Protein AF-A0A4U9I1C9-F1 (afdb_monomer)

Mean predicted aligned error: 11.43 Å

Sequence (117 aa):
MIGGYLSFASADFMTLGNIYDLINNYAMLTILACGLFIVLISGGIDISFPAMTIISQYVMVTLIQGTSGNFALAFALSGGLGLLLGLVNATLVNRLKVPSIIITISTLNIFYGCCST

Structure (mmCIF, N/CA/C/O backbone):
data_AF-A0A4U9I1C9-F1
#
_entry.id   AF-A0A4U9I1C9-F1
#
loop_
_atom_site.group_PDB
_atom_site.id
_atom_site.type_symbol
_atom_site.label_atom_id
_atom_site.label_alt_id
_atom_site.label_comp_id
_atom_site.label_asym_id
_atom_site.label_entity_id
_atom_site.label_seq_id
_atom_site.pdbx_PDB_ins_code
_atom_site.Cartn_x
_atom_site.Cartn_y
_atom_site.Cartn_z
_atom_site.occupancy
_atom_site.B_iso_or_equiv
_atom_site.auth_seq_id
_atom_site.auth_comp_id
_atom_site.auth_asym_id
_atom_site.auth_atom_id
_atom_site.pdbx_PDB_model_num
ATOM 1 N N . MET A 1 1 ? -1.756 19.819 -21.892 1.00 58.06 1 MET 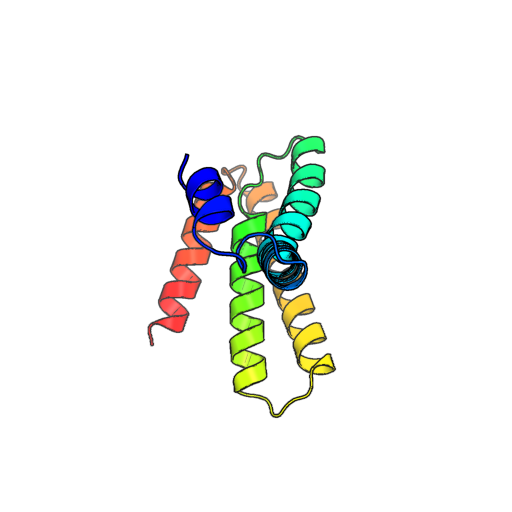A N 1
ATOM 2 C CA . MET A 1 1 ? -1.017 20.765 -22.763 1.00 58.06 1 MET A CA 1
ATOM 3 C C . MET A 1 1 ? 0.471 20.437 -22.868 1.00 58.06 1 MET A C 1
ATOM 5 O O . MET A 1 1 ? 0.974 20.410 -23.978 1.00 58.06 1 MET A O 1
ATOM 9 N N . ILE A 1 2 ? 1.155 20.099 -21.769 1.00 69.81 2 ILE A N 1
ATOM 10 C CA . ILE A 1 2 ? 2.602 19.802 -21.768 1.00 69.81 2 ILE A CA 1
ATOM 11 C C . ILE A 1 2 ? 2.960 18.526 -22.565 1.00 69.81 2 ILE A C 1
ATOM 13 O O . ILE A 1 2 ? 3.832 18.577 -23.422 1.00 69.81 2 ILE A O 1
ATOM 17 N N . GLY A 1 3 ? 2.233 17.414 -22.390 1.00 66.06 3 GLY A N 1
ATOM 18 C CA . GLY A 1 3 ? 2.529 16.158 -23.109 1.00 66.06 3 GLY A CA 1
ATOM 19 C C . GLY A 1 3 ? 2.388 16.232 -24.638 1.00 66.06 3 GLY A C 1
ATOM 20 O O . GLY A 1 3 ? 3.146 15.593 -25.357 1.00 66.06 3 GLY A O 1
ATOM 21 N N . GLY A 1 4 ? 1.472 17.066 -25.146 1.00 71.06 4 GLY A N 1
ATOM 22 C CA . GLY A 1 4 ? 1.330 17.293 -26.589 1.00 71.06 4 GLY A CA 1
ATOM 23 C C . GLY A 1 4 ? 2.536 18.024 -27.181 1.00 71.06 4 GLY A C 1
ATOM 24 O O . GLY A 1 4 ? 3.001 17.658 -28.251 1.00 71.06 4 GLY A O 1
ATOM 25 N N . TYR A 1 5 ? 3.093 18.999 -26.456 1.00 72.94 5 TYR A N 1
ATOM 26 C CA . TYR A 1 5 ? 4.307 19.707 -26.863 1.00 72.94 5 TYR A CA 1
ATOM 27 C C . TYR A 1 5 ? 5.544 18.794 -26.834 1.00 72.94 5 TYR A C 1
ATOM 29 O O . TYR A 1 5 ? 6.311 18.782 -27.794 1.00 72.94 5 TYR A O 1
ATOM 37 N N . LEU A 1 6 ? 5.708 17.965 -25.791 1.00 66.62 6 LEU A N 1
ATOM 38 C CA . LEU A 1 6 ? 6.820 17.006 -25.723 1.00 66.62 6 LEU A CA 1
ATOM 39 C C . LEU A 1 6 ? 6.756 15.926 -26.812 1.00 66.62 6 LEU A C 1
ATOM 41 O O . LEU A 1 6 ? 7.806 15.493 -27.271 1.00 66.62 6 LEU A O 1
ATOM 45 N N . SER A 1 7 ? 5.564 15.538 -27.277 1.00 66.19 7 SER A N 1
ATOM 46 C CA . SER A 1 7 ? 5.422 14.579 -28.382 1.00 66.19 7 SER A CA 1
ATOM 47 C C . SER A 1 7 ? 5.964 15.098 -29.718 1.00 66.19 7 SER A C 1
ATOM 49 O O . SER A 1 7 ? 6.347 14.290 -30.560 1.00 66.19 7 SER A O 1
ATOM 51 N N . PHE A 1 8 ? 5.981 16.419 -29.927 1.00 64.50 8 PHE A N 1
ATOM 52 C CA . PHE A 1 8 ? 6.570 17.046 -31.117 1.00 64.50 8 PHE A CA 1
ATOM 53 C C . PHE A 1 8 ? 8.022 17.497 -30.889 1.00 64.50 8 PHE A C 1
ATOM 55 O O . PHE A 1 8 ? 8.791 17.550 -31.843 1.00 64.50 8 PHE A O 1
ATOM 62 N N . ALA A 1 9 ? 8.401 17.821 -29.647 1.00 68.50 9 ALA A N 1
ATOM 63 C CA . ALA A 1 9 ? 9.736 18.317 -29.300 1.00 68.50 9 ALA A CA 1
ATOM 64 C C . ALA A 1 9 ? 10.764 17.206 -29.001 1.00 68.50 9 ALA A C 1
ATOM 66 O O . ALA A 1 9 ? 11.957 17.422 -29.203 1.00 68.50 9 ALA A O 1
ATOM 67 N N . SER A 1 10 ? 10.325 16.025 -28.550 1.00 63.09 10 SER A N 1
ATOM 68 C CA . SER A 1 10 ? 11.186 14.876 -28.242 1.00 63.09 10 SER A CA 1
ATOM 69 C C . SER A 1 10 ? 10.716 13.633 -28.995 1.00 63.09 10 SER A C 1
ATOM 71 O O . SER A 1 10 ? 9.658 13.082 -28.693 1.00 63.09 10 SER A O 1
ATOM 73 N N . ALA A 1 11 ? 11.550 13.137 -29.916 1.00 63.56 11 ALA A N 1
ATOM 74 C CA . ALA A 1 11 ? 11.321 11.871 -30.622 1.00 63.56 11 ALA A CA 1
ATOM 75 C C . ALA A 1 11 ? 11.203 10.667 -29.665 1.00 63.56 11 ALA A C 1
ATOM 77 O O . ALA A 1 11 ? 10.530 9.692 -29.987 1.00 63.56 11 ALA A O 1
ATOM 78 N N . ASP A 1 12 ? 11.785 10.772 -28.465 1.00 65.69 12 ASP A N 1
ATOM 79 C CA . ASP A 1 12 ? 11.737 9.737 -27.430 1.00 65.69 12 ASP A CA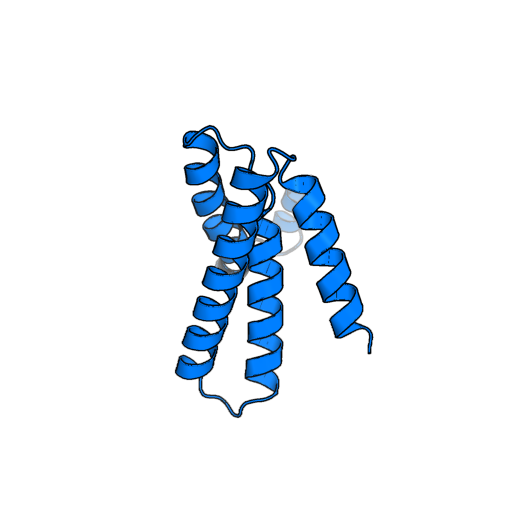 1
ATOM 80 C C . ASP A 1 12 ? 10.422 9.704 -26.637 1.00 65.69 12 ASP A C 1
ATOM 82 O O . ASP A 1 12 ? 10.098 8.680 -26.038 1.00 65.69 12 ASP A O 1
ATOM 86 N N . PHE A 1 13 ? 9.620 10.777 -26.642 1.00 67.25 13 PHE A N 1
ATOM 87 C CA . PHE A 1 13 ? 8.430 10.868 -25.785 1.00 67.25 13 PHE A CA 1
ATOM 88 C C . PHE A 1 13 ? 7.357 9.835 -26.159 1.00 67.25 13 PHE A C 1
ATOM 90 O O . PHE A 1 13 ? 6.709 9.265 -25.281 1.00 67.25 13 PHE A O 1
ATOM 97 N N . MET A 1 14 ? 7.206 9.561 -27.457 1.00 67.44 14 MET A N 1
ATOM 98 C CA . MET A 1 14 ? 6.246 8.594 -28.002 1.00 67.44 14 MET A CA 1
ATOM 99 C C . MET A 1 14 ? 6.921 7.281 -28.442 1.00 67.44 14 MET A C 1
ATOM 101 O O . MET A 1 14 ? 6.399 6.552 -29.283 1.00 67.44 14 MET A O 1
ATOM 105 N N . THR A 1 15 ? 8.094 6.958 -27.893 1.00 78.25 15 THR A N 1
ATOM 106 C CA . THR A 1 15 ? 8.712 5.646 -28.123 1.00 78.25 15 THR A CA 1
ATOM 107 C C . THR A 1 15 ? 8.005 4.555 -27.322 1.00 78.25 15 THR A C 1
ATOM 109 O O . THR A 1 15 ? 7.483 4.794 -26.230 1.00 78.25 15 THR A O 1
ATOM 112 N N . LEU A 1 16 ? 8.029 3.321 -27.846 1.00 73.00 16 LEU A N 1
ATOM 113 C CA . LEU A 1 16 ? 7.525 2.152 -27.116 1.00 73.00 16 LEU A CA 1
ATOM 114 C C . LEU A 1 16 ? 8.214 1.986 -25.751 1.00 73.00 16 LEU A C 1
ATOM 116 O O . LEU A 1 16 ? 7.557 1.559 -24.808 1.00 73.00 16 LEU A O 1
ATOM 120 N N . GLY A 1 17 ? 9.498 2.347 -25.641 1.00 78.69 17 GLY A N 1
ATOM 121 C CA . GLY A 1 17 ? 10.249 2.298 -24.383 1.00 78.69 17 GLY A CA 1
ATOM 122 C C . GLY A 1 17 ? 9.663 3.229 -23.323 1.00 78.69 17 GLY A C 1
ATOM 123 O O . GLY A 1 17 ? 9.312 2.775 -22.240 1.00 78.69 17 GLY A O 1
ATOM 124 N N . ASN A 1 18 ? 9.432 4.499 -23.664 1.00 80.31 18 ASN A N 1
ATOM 125 C CA . ASN A 1 18 ? 8.885 5.469 -22.715 1.00 80.31 18 ASN A CA 1
ATOM 126 C C . ASN A 1 18 ? 7.444 5.128 -22.282 1.00 80.31 18 ASN A C 1
ATOM 128 O O . ASN A 1 18 ? 7.086 5.286 -21.117 1.00 80.31 18 ASN A O 1
ATOM 132 N N . ILE A 1 19 ? 6.613 4.610 -23.197 1.00 80.75 19 ILE A N 1
ATOM 133 C CA . ILE A 1 19 ? 5.259 4.128 -22.866 1.00 80.75 19 ILE A CA 1
ATOM 134 C C . ILE A 1 19 ? 5.325 2.904 -21.942 1.00 80.75 19 ILE A C 1
ATOM 136 O O . ILE A 1 19 ? 4.552 2.811 -20.990 1.00 80.75 19 ILE A O 1
ATOM 140 N N . TYR A 1 20 ? 6.244 1.973 -22.203 1.00 84.88 20 TYR A N 1
ATOM 141 C CA . TYR A 1 20 ? 6.445 0.794 -21.366 1.00 84.88 20 TYR A CA 1
ATOM 142 C C . TYR A 1 20 ? 6.915 1.166 -19.955 1.00 84.88 20 TYR A C 1
ATOM 144 O O . TYR A 1 20 ? 6.386 0.638 -18.974 1.00 84.88 20 TYR A O 1
ATOM 152 N N . ASP A 1 21 ? 7.844 2.113 -19.837 1.00 84.62 21 ASP A N 1
ATOM 153 C CA . ASP A 1 21 ? 8.325 2.614 -18.548 1.00 84.62 21 ASP A CA 1
ATOM 154 C C . ASP A 1 21 ? 7.217 3.343 -17.782 1.00 84.62 21 ASP A C 1
ATOM 156 O O . ASP A 1 21 ? 7.030 3.101 -16.589 1.00 84.62 21 ASP A O 1
ATOM 160 N N . LEU A 1 22 ? 6.413 4.162 -18.473 1.00 86.19 22 LEU A N 1
ATOM 161 C CA . LEU A 1 22 ? 5.218 4.795 -17.909 1.00 86.19 22 LEU A CA 1
ATOM 162 C C . LEU A 1 22 ? 4.243 3.754 -17.351 1.00 86.19 22 LEU A C 1
ATOM 164 O O . LEU A 1 22 ? 3.833 3.853 -16.195 1.00 86.19 22 LEU A O 1
ATOM 168 N N . ILE A 1 23 ? 3.888 2.739 -18.144 1.00 85.56 23 ILE A N 1
ATOM 169 C CA . ILE A 1 23 ? 2.965 1.683 -17.712 1.00 85.56 23 ILE A CA 1
ATOM 170 C C . ILE A 1 23 ? 3.533 0.924 -16.509 1.00 85.56 23 ILE A C 1
ATOM 172 O O . ILE A 1 23 ? 2.794 0.691 -15.556 1.00 85.56 23 ILE A O 1
ATOM 176 N N . ASN A 1 24 ? 4.826 0.585 -16.496 1.00 86.81 24 ASN A N 1
ATOM 177 C CA . ASN A 1 24 ? 5.453 -0.077 -15.346 1.00 86.81 24 ASN A CA 1
ATOM 178 C C . ASN A 1 24 ? 5.433 0.795 -14.086 1.00 86.81 24 ASN A C 1
ATOM 180 O O . ASN A 1 24 ? 5.159 0.289 -12.999 1.00 86.81 24 ASN A O 1
ATOM 184 N N . ASN A 1 25 ? 5.665 2.102 -14.220 1.00 85.56 25 ASN A N 1
ATOM 185 C CA . ASN A 1 25 ? 5.626 3.027 -13.089 1.00 85.56 25 ASN A CA 1
ATOM 186 C C . ASN A 1 25 ? 4.212 3.128 -12.488 1.00 85.56 25 ASN A C 1
ATOM 188 O O . ASN A 1 25 ? 4.041 3.129 -11.269 1.00 85.56 25 ASN A O 1
ATOM 192 N N . TYR A 1 26 ? 3.182 3.138 -13.341 1.00 86.62 26 TYR A N 1
ATOM 193 C CA . TYR A 1 26 ? 1.783 3.185 -12.910 1.00 86.62 26 TYR A CA 1
ATOM 194 C C . TYR A 1 26 ? 1.186 1.823 -12.537 1.00 86.62 26 TYR A C 1
ATOM 196 O O . TYR A 1 26 ? 0.167 1.792 -11.847 1.00 86.62 26 TYR A O 1
ATOM 204 N N . ALA A 1 27 ? 1.809 0.704 -12.920 1.00 87.06 27 ALA A N 1
ATOM 205 C CA . ALA A 1 27 ? 1.285 -0.641 -12.681 1.00 87.06 27 ALA A CA 1
ATOM 206 C C . ALA A 1 27 ? 0.972 -0.892 -11.199 1.00 87.06 27 ALA A C 1
ATOM 208 O O . ALA A 1 27 ? -0.089 -1.423 -10.869 1.00 87.06 27 ALA A O 1
ATOM 209 N N . MET A 1 28 ? 1.851 -0.441 -10.298 1.00 83.00 28 MET A N 1
ATOM 210 C CA . MET A 1 28 ? 1.631 -0.549 -8.854 1.00 83.00 28 MET A CA 1
ATOM 211 C C . MET A 1 28 ? 0.354 0.185 -8.414 1.00 83.00 28 MET A C 1
ATOM 213 O O . MET A 1 28 ? -0.459 -0.369 -7.672 1.00 83.00 28 MET A O 1
ATOM 217 N N . LEU A 1 29 ? 0.155 1.417 -8.891 1.00 85.75 29 LEU A N 1
ATOM 218 C CA . LEU A 1 29 ? -1.021 2.222 -8.566 1.00 85.75 29 LEU A CA 1
ATOM 219 C C . LEU A 1 29 ? -2.301 1.586 -9.122 1.00 85.75 29 LEU A C 1
ATOM 221 O O . LEU A 1 29 ? -3.324 1.575 -8.442 1.00 85.75 29 LEU A O 1
ATOM 225 N N . THR A 1 30 ? -2.247 1.019 -10.330 1.00 85.94 30 THR A N 1
ATOM 226 C CA . THR A 1 30 ? -3.385 0.331 -10.950 1.00 85.94 30 THR A CA 1
ATOM 227 C C . THR A 1 30 ? -3.795 -0.912 -10.161 1.00 85.94 30 THR A C 1
ATOM 229 O O . THR A 1 30 ? -4.980 -1.080 -9.882 1.00 85.94 30 THR A O 1
ATOM 232 N N . ILE A 1 31 ? -2.839 -1.745 -9.733 1.00 87.50 31 ILE A N 1
ATOM 23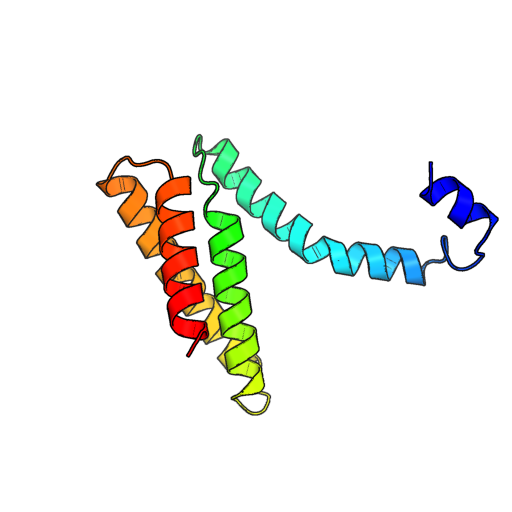3 C CA . ILE A 1 31 ? -3.115 -2.926 -8.895 1.00 87.50 31 ILE A CA 1
ATOM 234 C C . ILE A 1 31 ? -3.794 -2.506 -7.586 1.00 87.50 31 ILE A C 1
ATOM 236 O O . ILE A 1 31 ? -4.798 -3.095 -7.180 1.00 87.50 31 ILE A O 1
ATOM 240 N N . LEU A 1 32 ? -3.284 -1.449 -6.950 1.00 83.00 32 LEU A N 1
ATOM 241 C CA . LEU A 1 32 ? -3.852 -0.919 -5.714 1.00 83.00 32 LEU A CA 1
ATOM 242 C C . LEU A 1 32 ? -5.273 -0.374 -5.916 1.00 83.00 32 LEU A C 1
ATOM 244 O O . LEU A 1 32 ? -6.157 -0.633 -5.099 1.00 83.00 32 LEU A O 1
ATOM 248 N N . ALA A 1 33 ? -5.507 0.340 -7.019 1.00 84.56 33 ALA A N 1
ATOM 249 C CA . ALA A 1 33 ? -6.816 0.873 -7.375 1.00 84.56 33 ALA A CA 1
ATOM 250 C C . ALA A 1 33 ? -7.846 -0.244 -7.612 1.00 84.56 33 ALA A C 1
ATOM 252 O O . ALA A 1 33 ? -8.983 -0.129 -7.157 1.00 84.56 33 ALA A O 1
ATOM 253 N N . CYS A 1 34 ? -7.449 -1.350 -8.252 1.00 87.12 34 CYS A N 1
ATOM 254 C CA . CYS A 1 34 ? -8.303 -2.528 -8.414 1.00 87.12 34 CYS A CA 1
ATOM 255 C C . CYS A 1 34 ? -8.691 -3.153 -7.063 1.00 87.12 34 CYS A C 1
ATOM 257 O O . CYS A 1 34 ? -9.848 -3.526 -6.875 1.00 87.12 34 CYS A O 1
ATOM 259 N N . GLY A 1 35 ? -7.758 -3.228 -6.108 1.00 81.00 35 GLY A N 1
ATOM 260 C CA . GLY A 1 35 ? -8.047 -3.699 -4.748 1.00 81.00 35 GLY A CA 1
ATOM 261 C C . GLY A 1 35 ? -9.021 -2.782 -4.002 1.00 81.00 35 GLY A C 1
ATOM 262 O O . GLY A 1 35 ? -10.018 -3.247 -3.450 1.00 81.00 35 GLY A O 1
ATOM 263 N N . LEU A 1 36 ? -8.788 -1.466 -4.059 1.00 79.00 36 LEU A N 1
ATOM 264 C CA . LEU A 1 36 ? -9.675 -0.467 -3.457 1.00 79.00 36 LEU A CA 1
ATOM 265 C C . LEU A 1 36 ? -11.084 -0.499 -4.073 1.00 79.00 36 LEU A C 1
ATOM 267 O O . LEU A 1 36 ? -12.071 -0.310 -3.367 1.00 79.00 36 LEU A O 1
ATOM 271 N N . PHE A 1 37 ? -11.204 -0.777 -5.371 1.00 84.31 37 PHE A N 1
ATOM 272 C CA . PHE A 1 37 ? -12.494 -0.852 -6.056 1.00 84.31 37 PHE A CA 1
ATOM 273 C C . PHE A 1 37 ? -13.423 -1.925 -5.464 1.00 84.31 37 PHE A C 1
ATOM 275 O O . PHE A 1 37 ? -14.606 -1.664 -5.252 1.00 84.31 37 PHE A O 1
ATOM 282 N N . ILE A 1 38 ? -12.888 -3.101 -5.116 1.00 80.69 38 ILE A N 1
ATOM 283 C CA . ILE A 1 38 ? -13.653 -4.187 -4.475 1.00 80.69 38 ILE A CA 1
ATOM 284 C C . ILE A 1 38 ? -14.180 -3.744 -3.101 1.00 80.69 38 ILE A C 1
ATOM 286 O O . ILE A 1 38 ? -15.326 -4.017 -2.743 1.00 80.69 38 ILE A O 1
ATOM 290 N N . VAL A 1 39 ? -13.358 -3.013 -2.348 1.00 76.62 39 VAL A N 1
ATOM 291 C CA . VAL A 1 39 ? -13.699 -2.483 -1.021 1.00 76.62 39 VAL A CA 1
ATOM 292 C C . VAL A 1 39 ? -14.799 -1.419 -1.105 1.00 76.62 39 VAL A C 1
ATOM 294 O O . VAL A 1 39 ? -15.742 -1.442 -0.311 1.00 76.62 39 VAL A O 1
ATOM 297 N N . LEU A 1 40 ? -14.726 -0.538 -2.109 1.00 79.44 40 LEU A N 1
ATOM 298 C CA . LEU A 1 40 ? -15.749 0.477 -2.368 1.00 79.44 40 LEU A CA 1
ATOM 299 C C . LEU A 1 40 ? -17.098 -0.151 -2.747 1.00 79.44 40 LEU A C 1
ATOM 301 O O . LEU A 1 40 ? -18.132 0.283 -2.240 1.00 79.44 40 LEU A O 1
ATOM 305 N N . ILE A 1 41 ? -17.102 -1.199 -3.582 1.00 81.56 41 ILE A N 1
ATOM 306 C CA . ILE A 1 41 ? -18.328 -1.938 -3.942 1.00 81.56 41 ILE A CA 1
ATOM 307 C C . ILE A 1 41 ? -18.968 -2.586 -2.710 1.00 81.56 41 ILE A C 1
ATOM 309 O O . ILE A 1 41 ? -20.191 -2.615 -2.596 1.00 81.56 41 ILE A O 1
ATOM 313 N N . SER A 1 42 ? -18.159 -3.056 -1.758 1.00 76.00 42 SER A N 1
ATOM 314 C CA . SER A 1 42 ? -18.646 -3.619 -0.494 1.00 76.00 42 SER A CA 1
ATOM 315 C C . SER A 1 42 ? -19.313 -2.581 0.432 1.00 76.00 42 SER A C 1
ATOM 317 O O . SER A 1 42 ? -19.736 -2.941 1.532 1.00 76.00 42 SER A O 1
ATOM 319 N N . GLY A 1 43 ? -19.411 -1.307 0.029 1.00 68.19 43 GLY A N 1
ATOM 320 C CA . GLY A 1 43 ? -20.009 -0.224 0.817 1.00 68.19 43 GLY A CA 1
ATOM 321 C C . GLY A 1 43 ? -19.078 0.354 1.886 1.00 68.19 43 GLY A C 1
ATOM 322 O O . GLY A 1 43 ? -19.520 1.130 2.734 1.00 68.19 43 GLY A O 1
ATOM 323 N N . GLY A 1 44 ? -17.794 -0.017 1.867 1.00 64.75 44 GLY A N 1
ATOM 324 C CA . GLY A 1 44 ? -16.785 0.484 2.793 1.00 64.75 44 GLY A CA 1
ATOM 325 C C . GLY A 1 44 ? -16.058 1.708 2.239 1.00 64.75 44 GLY A C 1
ATOM 326 O O . GLY A 1 44 ? -15.488 1.658 1.154 1.00 64.75 44 GLY A O 1
ATOM 327 N N . ILE A 1 45 ? -15.994 2.799 3.010 1.00 62.31 45 ILE A N 1
ATOM 328 C CA . ILE A 1 45 ? -15.102 3.945 2.737 1.00 62.31 45 ILE A CA 1
ATOM 329 C C . ILE A 1 45 ? -13.743 3.678 3.410 1.00 62.31 45 ILE A C 1
ATOM 331 O O . ILE A 1 45 ? -13.256 4.460 4.230 1.00 62.31 45 ILE A O 1
ATOM 335 N N . ASP A 1 46 ? -13.151 2.510 3.142 1.00 68.56 46 ASP A N 1
ATOM 336 C CA . ASP A 1 46 ? -11.868 2.141 3.741 1.00 68.56 46 ASP A CA 1
ATOM 337 C C . ASP A 1 46 ? -10.701 2.712 2.925 1.00 68.56 46 ASP A C 1
ATOM 339 O O . ASP A 1 46 ? -10.077 2.061 2.090 1.00 68.56 46 ASP A O 1
ATOM 343 N N . ILE A 1 47 ? -10.417 3.984 3.198 1.00 66.12 47 ILE A N 1
ATOM 344 C CA . ILE A 1 47 ? -9.302 4.741 2.617 1.00 66.12 47 ILE A CA 1
ATOM 345 C C . ILE A 1 47 ? -7.950 4.314 3.240 1.00 66.12 47 ILE A C 1
ATOM 347 O O . ILE A 1 47 ? -6.900 4.763 2.786 1.00 66.12 47 ILE A O 1
ATOM 351 N N . SER A 1 48 ? -7.928 3.425 4.247 1.00 69.19 48 SER A N 1
ATOM 352 C CA . SER A 1 48 ? -6.673 2.983 4.883 1.00 69.19 48 SER A CA 1
ATOM 353 C C . SER A 1 48 ? -5.874 1.991 4.043 1.00 69.19 4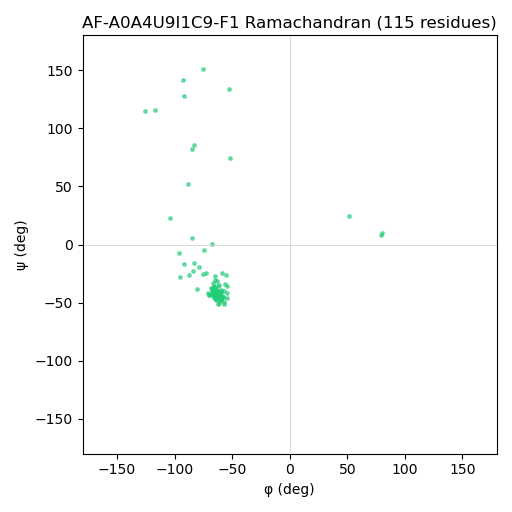8 SER A C 1
ATOM 355 O O . SER A 1 48 ? -4.651 1.922 4.168 1.00 69.19 48 SER A O 1
ATOM 357 N N . PHE A 1 49 ? -6.535 1.250 3.151 1.00 71.25 49 PHE A N 1
ATOM 358 C CA . PHE A 1 49 ? -5.928 0.169 2.372 1.00 71.25 49 PHE A CA 1
ATOM 359 C C . PHE A 1 49 ? -4.668 0.590 1.572 1.00 71.25 49 PHE A C 1
ATOM 361 O O . PHE A 1 49 ? -3.636 -0.086 1.681 1.00 71.25 49 PHE A O 1
ATOM 368 N N . PRO A 1 50 ? -4.666 1.729 0.843 1.00 71.75 50 PRO A N 1
ATOM 369 C CA . PRO A 1 50 ? -3.467 2.260 0.194 1.00 71.75 50 PRO A CA 1
ATOM 370 C C . PRO A 1 50 ? -2.306 2.538 1.149 1.00 71.75 50 PRO A C 1
ATOM 372 O O . PRO A 1 50 ? -1.169 2.158 0.874 1.00 71.75 50 PRO A O 1
ATOM 375 N N . ALA A 1 51 ? -2.584 3.167 2.291 1.00 70.62 51 ALA A N 1
ATOM 376 C CA . ALA A 1 51 ? -1.557 3.540 3.257 1.00 70.62 51 ALA A CA 1
ATOM 377 C C . ALA A 1 51 ? -0.903 2.309 3.901 1.00 70.62 51 ALA A C 1
ATOM 379 O O . ALA A 1 51 ? 0.315 2.267 4.059 1.00 70.62 51 ALA A O 1
ATOM 380 N N . MET A 1 52 ? -1.689 1.272 4.196 1.00 71.31 52 MET A N 1
ATOM 381 C CA . MET A 1 52 ? -1.169 0.010 4.734 1.00 71.31 52 MET A CA 1
ATOM 382 C C . MET A 1 52 ? -0.279 -0.728 3.738 1.00 71.31 52 MET A C 1
ATOM 384 O O . MET A 1 52 ? 0.732 -1.315 4.125 1.00 71.31 52 MET A O 1
ATOM 388 N N . THR A 1 53 ? -0.618 -0.647 2.452 1.00 73.00 53 THR A N 1
ATOM 389 C CA . THR A 1 53 ? 0.198 -1.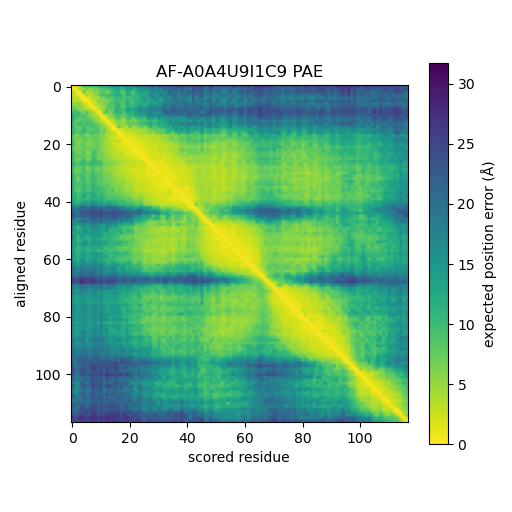229 1.384 1.00 73.00 53 THR A CA 1
ATOM 390 C C . THR A 1 53 ? 1.555 -0.532 1.280 1.00 73.00 53 THR A C 1
ATOM 392 O O . THR A 1 53 ? 2.577 -1.207 1.186 1.00 73.00 53 THR A O 1
ATOM 395 N N . ILE A 1 54 ? 1.591 0.803 1.379 1.00 74.88 54 ILE A N 1
ATOM 396 C CA . ILE A 1 54 ? 2.840 1.585 1.365 1.00 74.88 54 ILE A CA 1
ATOM 397 C C . ILE A 1 54 ? 3.724 1.229 2.568 1.00 74.88 54 ILE A C 1
ATOM 399 O O . ILE A 1 54 ? 4.928 1.037 2.415 1.00 74.88 54 ILE A O 1
ATOM 403 N N . ILE A 1 55 ? 3.137 1.081 3.759 1.00 70.50 55 ILE A N 1
ATOM 404 C CA . ILE A 1 55 ? 3.879 0.688 4.966 1.00 70.50 55 ILE A CA 1
ATOM 405 C C . ILE A 1 55 ? 4.468 -0.723 4.814 1.00 70.50 55 ILE A C 1
ATOM 407 O O . ILE A 1 55 ? 5.653 -0.930 5.072 1.00 70.50 55 ILE A O 1
ATOM 411 N N . SER A 1 56 ? 3.670 -1.695 4.363 1.00 73.50 56 SER A N 1
ATOM 412 C CA . SER A 1 56 ? 4.136 -3.069 4.122 1.00 73.50 56 SER A CA 1
ATOM 413 C C . SER A 1 56 ? 5.258 -3.115 3.075 1.00 73.50 56 SER A C 1
ATOM 415 O O . SER A 1 56 ? 6.268 -3.794 3.279 1.00 73.50 56 SER A O 1
ATOM 417 N N . GLN A 1 57 ? 5.131 -2.332 1.999 1.00 75.12 57 GLN A N 1
ATOM 418 C CA . GLN A 1 57 ? 6.168 -2.185 0.981 1.00 75.12 57 GLN A CA 1
ATOM 419 C C . GLN A 1 57 ? 7.454 -1.583 1.559 1.00 75.12 57 GLN A C 1
ATOM 421 O O . GLN A 1 57 ? 8.542 -2.069 1.262 1.00 75.12 57 GLN A O 1
ATOM 426 N N . TYR A 1 58 ? 7.353 -0.552 2.396 1.00 75.50 58 TYR A N 1
ATOM 427 C CA . TYR A 1 58 ? 8.522 0.061 3.020 1.00 75.50 58 TYR A CA 1
ATOM 428 C C . TYR A 1 58 ? 9.272 -0.940 3.908 1.00 75.50 58 TYR A C 1
ATOM 430 O O . TYR A 1 58 ? 10.486 -1.094 3.785 1.00 75.50 58 TYR A O 1
ATOM 438 N N . VAL A 1 59 ? 8.548 -1.704 4.733 1.00 72.12 59 VAL A N 1
ATOM 439 C CA . VAL A 1 59 ? 9.147 -2.759 5.565 1.00 72.12 59 VAL A CA 1
ATOM 440 C C . VAL A 1 59 ? 9.798 -3.848 4.707 1.00 72.12 59 VAL A C 1
ATOM 442 O O . VAL A 1 59 ? 10.904 -4.286 5.016 1.00 72.12 59 VAL A O 1
ATOM 445 N N . MET A 1 60 ? 9.167 -4.248 3.599 1.00 73.06 60 MET A N 1
ATOM 446 C CA . MET A 1 60 ? 9.755 -5.184 2.634 1.00 73.06 60 MET A CA 1
ATOM 447 C C . MET A 1 60 ? 11.093 -4.676 2.090 1.00 73.06 60 MET A C 1
ATOM 449 O O . MET A 1 60 ? 12.071 -5.420 2.080 1.00 73.06 60 MET A O 1
ATOM 453 N N . VAL A 1 61 ? 11.142 -3.421 1.636 1.00 73.94 61 VAL A N 1
ATOM 454 C CA . VAL A 1 61 ? 12.350 -2.815 1.061 1.00 73.94 61 VAL A CA 1
ATOM 455 C C . VAL A 1 61 ? 13.474 -2.770 2.095 1.00 73.94 61 VAL A C 1
ATOM 457 O O . VAL A 1 61 ? 14.596 -3.167 1.783 1.00 73.94 61 VAL A O 1
ATOM 460 N N . THR A 1 62 ? 13.176 -2.382 3.335 1.00 72.19 62 THR A N 1
ATOM 461 C CA . THR A 1 62 ? 14.155 -2.369 4.431 1.00 72.19 62 THR A CA 1
ATOM 462 C C . THR A 1 62 ? 14.664 -3.777 4.767 1.00 72.19 62 THR A C 1
ATOM 464 O O . THR A 1 62 ? 15.863 -3.973 4.959 1.00 72.19 62 THR A O 1
ATOM 467 N N . LEU A 1 63 ? 13.788 -4.789 4.772 1.00 68.81 63 LEU A N 1
ATOM 468 C CA . LEU A 1 63 ? 14.172 -6.183 5.035 1.00 68.81 63 LEU A CA 1
ATOM 469 C C . LEU A 1 63 ? 15.024 -6.793 3.913 1.00 68.81 63 LEU A C 1
ATOM 471 O O . LEU A 1 63 ? 15.957 -7.542 4.205 1.00 68.81 63 LEU A O 1
ATOM 475 N N . ILE A 1 64 ? 14.733 -6.470 2.649 1.00 69.94 64 ILE A N 1
ATOM 476 C CA . ILE A 1 64 ? 15.530 -6.908 1.489 1.00 69.94 64 ILE A CA 1
ATOM 477 C C . ILE A 1 64 ? 16.909 -6.251 1.495 1.00 69.94 64 ILE A C 1
ATOM 479 O O . ILE A 1 64 ? 17.892 -6.909 1.174 1.00 69.94 64 ILE A O 1
ATOM 483 N N . GLN A 1 65 ? 17.002 -4.976 1.878 1.00 70.00 65 GLN A N 1
ATOM 484 C CA . GLN A 1 65 ? 18.297 -4.305 2.003 1.00 70.00 65 GLN A CA 1
ATOM 485 C C . GLN A 1 65 ? 19.147 -4.898 3.138 1.00 70.00 65 GLN A C 1
ATOM 487 O O . GLN A 1 65 ? 20.366 -4.968 3.007 1.00 70.00 65 GLN A O 1
ATOM 492 N N . GLY A 1 66 ? 18.518 -5.363 4.225 1.00 66.25 66 GLY A N 1
ATOM 493 C CA . GLY A 1 66 ? 19.207 -6.002 5.352 1.00 66.25 66 GLY A CA 1
ATOM 494 C C . GLY A 1 66 ? 19.505 -7.499 5.180 1.00 66.25 66 GLY A C 1
ATOM 495 O O . GLY A 1 66 ? 20.409 -8.016 5.831 1.00 66.25 66 GLY A O 1
ATOM 496 N N . THR A 1 67 ? 18.774 -8.208 4.314 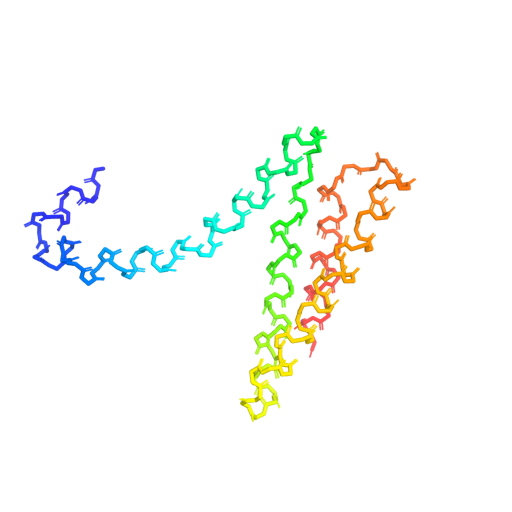1.00 59.69 67 THR A N 1
ATOM 497 C CA . THR A 1 67 ? 18.899 -9.663 4.131 1.00 59.69 67 THR A CA 1
ATOM 498 C C . THR A 1 67 ? 19.362 -9.969 2.715 1.00 59.69 67 THR A C 1
ATOM 500 O O . THR A 1 67 ? 18.628 -9.727 1.765 1.00 59.69 67 THR A O 1
ATOM 503 N N . SER A 1 68 ? 20.553 -10.550 2.579 1.00 57.16 68 SER A N 1
ATOM 504 C CA . SER A 1 68 ? 21.257 -10.884 1.331 1.00 57.16 68 SER A CA 1
ATOM 505 C C . SER A 1 68 ? 20.448 -11.702 0.300 1.00 57.16 68 SER A C 1
ATOM 507 O O . SER A 1 68 ? 20.698 -12.886 0.089 1.00 57.16 68 SER A O 1
ATOM 509 N N . GLY A 1 69 ? 19.491 -11.072 -0.385 1.00 61.88 69 GLY A N 1
ATOM 510 C CA . GLY A 1 69 ? 18.945 -11.517 -1.670 1.00 61.88 69 GLY A CA 1
ATOM 511 C C . GLY A 1 69 ? 17.904 -12.643 -1.663 1.00 61.88 69 GLY A C 1
ATOM 512 O O . GLY A 1 69 ? 17.537 -13.105 -2.744 1.00 61.88 69 GLY A O 1
ATOM 513 N N . ASN A 1 70 ? 17.382 -13.097 -0.515 1.00 74.31 70 ASN A N 1
ATOM 514 C CA . ASN A 1 70 ? 16.326 -14.121 -0.520 1.00 74.31 70 ASN A CA 1
ATOM 515 C C . ASN A 1 70 ? 14.929 -13.506 -0.742 1.00 74.31 70 ASN A C 1
ATOM 517 O O . ASN A 1 70 ? 14.182 -13.236 0.202 1.00 74.31 70 ASN A O 1
ATOM 521 N N . PHE A 1 71 ? 14.572 -13.318 -2.017 1.00 72.50 71 PHE A N 1
ATOM 522 C CA . PHE A 1 71 ? 13.274 -12.788 -2.454 1.00 72.50 71 PHE A CA 1
ATOM 523 C C . PHE A 1 71 ? 12.069 -13.560 -1.899 1.00 72.50 71 PHE A C 1
ATOM 525 O O . PHE A 1 71 ? 11.052 -12.948 -1.576 1.00 72.50 71 PHE A O 1
ATOM 532 N N . ALA A 1 72 ? 12.175 -14.885 -1.753 1.00 77.25 72 ALA A N 1
ATOM 533 C CA . ALA A 1 72 ? 11.077 -15.708 -1.252 1.00 77.25 72 ALA A CA 1
ATOM 534 C C . ALA A 1 72 ? 10.781 -15.418 0.227 1.00 77.25 72 ALA A C 1
ATOM 536 O O . ALA A 1 72 ? 9.621 -15.289 0.619 1.00 77.25 72 ALA A O 1
ATOM 537 N N . LEU A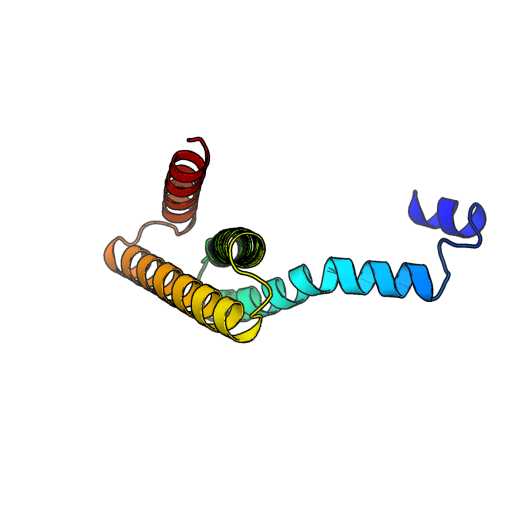 1 73 ? 11.831 -15.251 1.037 1.00 75.62 73 LEU A N 1
ATOM 538 C CA . LEU A 1 73 ? 11.699 -14.885 2.446 1.00 75.62 73 LEU A CA 1
ATOM 539 C C . LEU A 1 73 ? 11.104 -13.478 2.598 1.00 75.62 73 LEU A C 1
ATOM 541 O O . LEU A 1 73 ? 10.206 -13.265 3.411 1.00 75.62 73 LEU A O 1
ATOM 545 N N . ALA A 1 74 ? 11.570 -12.532 1.782 1.00 71.19 74 ALA A N 1
ATOM 546 C CA . ALA A 1 74 ? 11.079 -11.161 1.801 1.00 71.19 74 ALA A CA 1
ATOM 547 C C . ALA A 1 74 ? 9.598 -11.059 1.416 1.00 71.19 74 ALA A C 1
ATOM 549 O O . ALA A 1 74 ? 8.856 -10.333 2.071 1.00 71.19 74 ALA A O 1
ATOM 550 N N . PHE A 1 75 ? 9.161 -11.818 0.406 1.00 77.31 75 PHE A N 1
ATOM 551 C CA . PHE A 1 75 ? 7.758 -11.881 -0.004 1.00 77.31 75 PHE A CA 1
ATOM 552 C C . PHE A 1 75 ? 6.863 -12.503 1.078 1.00 77.31 75 PHE A C 1
ATOM 554 O O . PHE A 1 75 ? 5.782 -11.993 1.363 1.00 77.31 75 PHE A O 1
ATOM 561 N N . ALA A 1 76 ? 7.318 -13.585 1.718 1.00 80.06 76 ALA A N 1
ATOM 562 C CA . ALA A 1 76 ? 6.557 -14.234 2.783 1.00 80.06 76 ALA A CA 1
ATOM 563 C C . ALA A 1 76 ? 6.406 -13.325 4.017 1.00 80.06 76 ALA A C 1
ATOM 565 O O . ALA A 1 76 ? 5.318 -13.218 4.583 1.00 80.06 76 ALA A O 1
ATOM 566 N N . LEU A 1 77 ? 7.481 -12.634 4.410 1.00 74.44 77 LEU A N 1
ATOM 567 C CA . LEU A 1 77 ? 7.472 -11.707 5.543 1.00 74.44 77 LEU A CA 1
ATOM 568 C C . LEU A 1 77 ? 6.656 -10.445 5.255 1.00 74.44 77 LEU A C 1
ATOM 570 O O . LEU A 1 77 ? 5.870 -10.033 6.107 1.00 74.44 77 LEU A O 1
ATOM 574 N N . SER A 1 78 ? 6.796 -9.849 4.067 1.00 71.25 78 SER A N 1
ATOM 575 C CA . SER A 1 78 ? 6.031 -8.655 3.693 1.00 71.25 78 SER A CA 1
ATOM 576 C C . SER A 1 78 ? 4.541 -8.952 3.559 1.00 71.25 78 SER A C 1
ATOM 578 O O . SER A 1 78 ? 3.723 -8.199 4.091 1.00 71.25 78 SER A O 1
ATOM 580 N N . GLY A 1 79 ? 4.188 -10.087 2.946 1.00 74.56 79 GLY A N 1
ATOM 581 C CA . GLY A 1 79 ? 2.814 -10.574 2.866 1.00 74.56 79 GLY A CA 1
ATOM 582 C C . GLY A 1 79 ? 2.225 -10.867 4.247 1.00 74.56 79 GLY A C 1
ATOM 583 O O . GLY A 1 79 ? 1.111 -10.439 4.543 1.00 74.56 79 GLY A O 1
ATOM 584 N N . GLY A 1 80 ? 2.988 -11.523 5.127 1.00 80.12 80 GLY A N 1
ATOM 585 C CA . GLY A 1 80 ? 2.572 -11.801 6.504 1.00 80.12 80 GLY A CA 1
ATOM 586 C C . GLY A 1 80 ? 2.333 -10.532 7.327 1.00 80.12 80 GLY A C 1
ATOM 587 O O . GLY A 1 80 ? 1.302 -10.406 7.986 1.00 80.12 80 GLY A O 1
ATOM 588 N N . LEU A 1 81 ? 3.244 -9.560 7.244 1.00 74.50 81 LEU A N 1
ATOM 589 C CA . LEU A 1 81 ? 3.096 -8.256 7.896 1.00 74.50 81 LEU A CA 1
ATOM 590 C C . LEU A 1 81 ? 1.928 -7.453 7.324 1.00 74.50 81 LEU A C 1
ATOM 592 O O . LEU A 1 81 ? 1.160 -6.880 8.091 1.00 74.50 81 LEU A O 1
ATOM 596 N N . GLY A 1 82 ? 1.757 -7.438 6.000 1.00 71.25 82 GLY A N 1
ATOM 597 C CA . GLY A 1 82 ? 0.635 -6.771 5.339 1.00 71.25 82 GLY A CA 1
ATOM 598 C C . GLY A 1 82 ? -0.715 -7.347 5.770 1.00 71.25 82 GLY A C 1
ATOM 599 O O . GLY A 1 82 ? -1.629 -6.593 6.100 1.00 71.25 82 GLY A O 1
ATOM 600 N N . LEU A 1 83 ? -0.823 -8.677 5.855 1.00 75.81 83 LEU A N 1
ATOM 601 C CA . LEU A 1 83 ? -2.023 -9.360 6.344 1.00 75.81 83 LEU A CA 1
ATOM 602 C C . LEU A 1 83 ? -2.298 -9.070 7.821 1.00 75.81 83 LEU A C 1
ATOM 604 O O . LEU A 1 83 ? -3.437 -8.772 8.174 1.00 75.81 83 LEU A O 1
ATOM 608 N N . LEU A 1 84 ? -1.275 -9.123 8.678 1.00 78.94 84 LEU A N 1
ATOM 609 C CA . LEU A 1 84 ? -1.416 -8.814 10.104 1.00 78.94 84 LEU A CA 1
ATOM 610 C C . LEU A 1 84 ? -1.876 -7.375 10.324 1.00 78.94 84 LEU A C 1
ATOM 612 O O . LEU A 1 84 ? -2.845 -7.132 11.039 1.00 78.94 84 LEU A O 1
ATOM 616 N N . LEU A 1 85 ? -1.202 -6.426 9.684 1.00 70.94 85 LEU A N 1
ATOM 617 C CA . LEU A 1 85 ? -1.515 -5.011 9.796 1.00 70.94 85 LEU A CA 1
ATOM 618 C C . LEU A 1 85 ? -2.908 -4.685 9.222 1.00 70.94 85 LEU A C 1
ATOM 620 O O . LEU A 1 85 ? -3.659 -3.915 9.824 1.00 70.94 85 LEU A O 1
ATOM 624 N N . GLY A 1 86 ? -3.292 -5.319 8.110 1.00 71.94 86 GLY A N 1
ATOM 625 C CA . GLY A 1 86 ? -4.638 -5.221 7.542 1.00 71.94 86 GLY A CA 1
ATOM 626 C C . GLY A 1 86 ? -5.718 -5.793 8.466 1.00 71.94 86 GLY A C 1
ATOM 627 O O . GLY A 1 86 ? -6.743 -5.149 8.681 1.00 71.94 86 GLY A O 1
ATOM 628 N N . LEU A 1 87 ? -5.477 -6.957 9.079 1.00 74.19 87 LEU A N 1
ATOM 629 C CA . LEU A 1 87 ? -6.390 -7.575 10.050 1.00 74.19 87 LEU A CA 1
ATOM 630 C C . LEU A 1 87 ? -6.572 -6.721 11.304 1.00 74.19 87 LEU A C 1
ATOM 632 O O . LEU A 1 87 ? -7.696 -6.568 11.789 1.00 74.19 87 LEU A O 1
ATOM 636 N N . VAL A 1 88 ? -5.482 -6.157 11.827 1.00 72.88 88 VAL A N 1
ATOM 637 C CA . VAL A 1 88 ? -5.518 -5.253 12.982 1.00 72.88 88 VAL A CA 1
ATOM 638 C C . VAL A 1 88 ? -6.378 -4.032 12.659 1.00 72.88 88 VAL A C 1
ATOM 640 O O . VAL A 1 88 ? -7.301 -3.725 13.417 1.00 72.88 88 VAL A O 1
ATOM 643 N N . ASN A 1 89 ? -6.167 -3.399 11.503 1.00 67.00 89 ASN A N 1
ATOM 644 C CA . ASN A 1 89 ? -6.971 -2.253 11.079 1.00 67.00 89 ASN A CA 1
ATOM 645 C C . ASN A 1 89 ? -8.442 -2.608 10.850 1.00 67.00 89 ASN A C 1
ATOM 647 O O . ASN A 1 89 ? -9.313 -1.908 11.362 1.00 67.00 89 ASN A O 1
ATOM 651 N N . ALA A 1 90 ? -8.739 -3.708 10.156 1.00 69.06 90 ALA A N 1
ATOM 652 C CA . ALA A 1 90 ? -10.113 -4.155 9.930 1.00 69.06 90 ALA A CA 1
ATOM 653 C C . ALA A 1 90 ? -10.846 -4.436 11.255 1.00 69.06 90 ALA A C 1
ATOM 655 O O . ALA A 1 90 ? -12.010 -4.070 11.431 1.00 69.06 90 ALA A O 1
ATOM 656 N N . THR A 1 91 ? -10.146 -5.028 12.227 1.00 72.31 91 THR A N 1
ATOM 657 C CA . THR A 1 91 ? -10.689 -5.303 13.564 1.00 72.31 91 THR A CA 1
ATOM 658 C C . THR A 1 91 ? -10.944 -4.014 14.347 1.00 72.31 91 THR A C 1
ATOM 660 O O . THR A 1 91 ? -11.994 -3.881 14.978 1.00 72.31 91 THR A O 1
ATOM 663 N N . LEU A 1 92 ? -10.020 -3.050 14.291 1.00 67.56 92 LEU A N 1
ATOM 664 C CA . LEU A 1 92 ? -10.155 -1.746 14.946 1.00 67.56 92 LEU A CA 1
ATOM 665 C C . LEU A 1 92 ? -11.300 -0.924 14.346 1.00 67.56 92 LEU A C 1
ATOM 667 O O . LEU A 1 92 ? -12.114 -0.402 15.104 1.00 67.56 92 LEU A O 1
ATOM 671 N N . VAL A 1 93 ? -11.424 -0.862 13.016 1.00 68.12 93 VAL A N 1
ATOM 672 C CA . VAL A 1 93 ? -12.544 -0.184 12.336 1.00 68.12 93 VAL A CA 1
ATOM 673 C C . VAL A 1 93 ? -13.877 -0.813 12.748 1.00 68.12 93 VAL A C 1
ATOM 675 O O . VAL A 1 93 ? -14.800 -0.099 13.148 1.00 68.12 93 VAL A O 1
ATOM 678 N N . ASN A 1 94 ? -13.967 -2.148 12.730 1.00 69.75 94 ASN A N 1
ATOM 679 C CA . ASN A 1 94 ? -15.193 -2.865 13.081 1.00 69.75 94 ASN A CA 1
ATOM 680 C C . ASN A 1 94 ? -15.583 -2.693 14.564 1.00 69.75 94 ASN A C 1
ATOM 682 O O . ASN A 1 94 ? -16.762 -2.567 14.890 1.00 69.75 94 ASN A O 1
ATOM 686 N N . ARG A 1 95 ? -14.604 -2.658 15.480 1.00 66.00 95 ARG A N 1
ATOM 687 C CA . ARG A 1 95 ? -14.857 -2.496 16.923 1.00 66.00 95 ARG A CA 1
ATOM 688 C C . ARG A 1 95 ? -15.113 -1.054 17.346 1.00 66.00 95 ARG A C 1
ATOM 690 O O . ARG A 1 95 ? -15.945 -0.834 18.220 1.00 66.00 95 ARG A O 1
ATOM 697 N N . LEU A 1 96 ? -14.403 -0.090 16.765 1.00 61.81 96 LEU A N 1
ATOM 698 C CA . LEU A 1 96 ? -14.455 1.307 17.196 1.00 61.81 96 LEU A CA 1
ATOM 699 C C . LEU A 1 96 ? -15.509 2.123 16.435 1.00 61.81 96 LEU A C 1
ATOM 701 O O . LEU A 1 96 ? -15.882 3.188 16.913 1.00 61.81 96 LEU A O 1
ATOM 705 N N . LYS A 1 97 ? -16.021 1.647 15.285 1.00 59.25 97 LYS A N 1
ATOM 706 C CA . LYS A 1 97 ? -16.935 2.406 14.399 1.00 59.25 97 LYS A CA 1
ATOM 707 C C . LYS A 1 97 ? -16.396 3.801 14.031 1.00 59.25 97 LYS A C 1
ATOM 709 O O . LYS A 1 97 ? -17.161 4.713 13.722 1.00 59.25 97 LYS A O 1
ATOM 714 N N . VAL A 1 98 ? -15.077 3.975 14.083 1.00 57.97 98 VAL A N 1
ATOM 715 C CA . VAL A 1 98 ? -14.388 5.226 13.757 1.00 57.97 98 VAL A CA 1
ATOM 716 C C . VAL A 1 98 ? -13.993 5.191 12.275 1.00 57.97 98 VAL A C 1
ATOM 718 O O . VAL A 1 98 ? -13.594 4.131 11.785 1.00 57.97 98 VAL A O 1
ATOM 721 N N . PRO A 1 99 ? -14.081 6.318 11.544 1.00 58.78 99 PRO A N 1
ATOM 722 C CA . PRO A 1 99 ? -13.634 6.403 10.158 1.00 58.78 99 PRO A CA 1
ATOM 723 C C . PRO A 1 99 ? -12.189 5.922 9.985 1.00 58.78 99 PRO A C 1
ATOM 725 O O . PRO A 1 99 ? -11.291 6.352 10.711 1.00 58.78 99 PRO A O 1
ATOM 728 N N . SER A 1 100 ? -11.958 5.087 8.968 1.00 60.84 100 SER A N 1
ATOM 729 C CA . SER A 1 100 ? -10.659 4.458 8.683 1.00 60.84 100 SER A CA 1
ATOM 730 C C . SER A 1 100 ? -9.502 5.463 8.524 1.00 60.84 100 SER A C 1
ATOM 732 O O . SER A 1 100 ? -8.348 5.177 8.844 1.00 60.84 100 SER A O 1
ATOM 734 N N . ILE A 1 101 ? -9.818 6.700 8.129 1.00 60.00 101 ILE A N 1
ATOM 735 C CA . ILE A 1 101 ? -8.878 7.825 8.026 1.00 60.00 101 ILE A CA 1
ATOM 736 C C . ILE A 1 101 ? -8.150 8.137 9.342 1.00 60.00 101 ILE A C 1
ATOM 738 O O . ILE A 1 101 ? -6.951 8.400 9.317 1.00 60.00 101 ILE A O 1
ATOM 742 N N . ILE A 1 102 ? -8.833 8.068 10.491 1.00 58.78 102 ILE A N 1
ATOM 743 C CA . ILE A 1 102 ? -8.230 8.407 11.791 1.00 58.78 102 ILE A CA 1
ATOM 744 C C . ILE A 1 102 ? -7.203 7.340 12.178 1.00 58.78 102 ILE A C 1
ATOM 746 O O . ILE A 1 102 ? -6.084 7.668 12.564 1.00 58.78 102 ILE A O 1
ATOM 750 N N . ILE A 1 103 ? -7.550 6.066 11.981 1.00 62.38 103 ILE A N 1
ATOM 751 C CA . ILE A 1 103 ? -6.654 4.933 12.245 1.00 62.38 103 ILE A CA 1
ATOM 752 C C . ILE A 1 103 ? -5.451 4.980 11.302 1.00 62.38 103 ILE A C 1
ATOM 754 O O . ILE A 1 103 ? -4.325 4.759 11.731 1.00 62.38 103 ILE A O 1
ATOM 758 N N . THR A 1 104 ? -5.666 5.347 10.038 1.00 62.09 104 THR A N 1
ATOM 759 C CA . THR A 1 104 ? -4.586 5.474 9.054 1.00 62.09 104 THR A CA 1
ATOM 760 C C . THR A 1 104 ? -3.557 6.515 9.472 1.00 62.09 104 THR A C 1
ATOM 762 O O . THR A 1 104 ? -2.368 6.222 9.458 1.00 62.09 104 THR A O 1
ATOM 765 N N . ILE A 1 105 ? -3.998 7.710 9.883 1.00 64.56 105 ILE A N 1
ATOM 766 C CA . ILE A 1 105 ? -3.098 8.779 10.336 1.00 64.56 105 ILE A CA 1
ATOM 767 C C . ILE A 1 105 ? -2.349 8.346 11.603 1.00 64.56 105 ILE A C 1
ATOM 769 O O . ILE A 1 105 ? -1.146 8.581 11.704 1.00 64.56 105 ILE A O 1
ATOM 773 N N . SER A 1 106 ? -3.018 7.665 12.540 1.00 60.00 106 SER A N 1
ATOM 774 C CA . SER A 1 106 ? -2.381 7.131 13.749 1.00 60.00 106 SER A CA 1
ATOM 775 C C . SER A 1 106 ? -1.329 6.061 13.441 1.00 60.00 106 SER A C 1
ATOM 777 O O . SER A 1 106 ? -0.218 6.145 13.960 1.00 60.00 106 SER A O 1
ATOM 779 N N . THR A 1 107 ? -1.626 5.097 12.566 1.00 63.41 107 THR A N 1
ATOM 780 C CA . THR A 1 107 ? -0.669 4.053 12.167 1.00 63.41 107 THR A CA 1
ATOM 781 C C . THR A 1 107 ? 0.498 4.646 11.379 1.00 63.41 107 THR A C 1
ATOM 783 O O . THR A 1 107 ? 1.645 4.290 11.639 1.00 63.41 107 THR A O 1
ATOM 786 N N . LEU A 1 108 ? 0.241 5.607 10.483 1.00 63.50 108 LEU A N 1
ATOM 787 C CA . LEU A 1 108 ? 1.295 6.335 9.774 1.00 63.50 108 LEU A CA 1
ATOM 788 C C . LEU A 1 108 ? 2.232 7.030 10.774 1.00 63.50 108 LEU A C 1
ATOM 790 O O . LEU A 1 108 ? 3.445 6.911 10.657 1.00 63.50 108 LEU A O 1
ATOM 794 N N . ASN A 1 109 ? 1.681 7.701 11.791 1.00 60.91 109 ASN A N 1
ATOM 795 C CA . ASN A 1 109 ? 2.461 8.411 12.806 1.00 60.91 109 ASN A CA 1
ATOM 796 C C . ASN A 1 109 ? 3.322 7.462 13.660 1.00 60.91 109 ASN A C 1
ATOM 798 O O . ASN A 1 109 ? 4.484 7.762 13.917 1.00 60.91 109 ASN A O 1
ATOM 802 N N . ILE A 1 110 ? 2.795 6.287 14.025 1.00 62.69 110 ILE A N 1
ATOM 803 C CA . ILE A 1 110 ? 3.550 5.251 14.751 1.00 62.69 110 ILE A CA 1
ATOM 804 C C . ILE A 1 110 ? 4.732 4.743 13.912 1.00 62.69 110 ILE A C 1
ATOM 806 O O . ILE A 1 110 ? 5.841 4.615 14.428 1.00 62.69 110 ILE A O 1
ATOM 810 N N . PHE A 1 111 ? 4.530 4.495 12.615 1.00 57.59 111 PHE A N 1
ATOM 811 C CA . PHE A 1 111 ? 5.602 4.040 11.723 1.00 57.59 111 PHE A CA 1
ATOM 812 C C . PHE A 1 111 ? 6.637 5.130 11.426 1.00 57.59 111 PHE A C 1
ATOM 814 O O . PHE A 1 111 ? 7.834 4.849 11.467 1.00 57.59 111 PHE A O 1
ATOM 821 N N . TYR A 1 112 ? 6.204 6.372 11.190 1.00 59.97 112 TYR A N 1
ATOM 822 C CA . TYR A 1 112 ? 7.114 7.514 11.067 1.00 59.97 112 TYR A CA 1
ATOM 823 C C . TYR A 1 112 ? 7.940 7.711 12.345 1.00 59.97 112 TYR A C 1
ATOM 825 O O . TYR A 1 112 ? 9.141 7.948 12.256 1.00 59.97 112 TYR A O 1
ATOM 833 N N . GLY A 1 113 ? 7.332 7.545 13.524 1.00 56.06 113 GLY A N 1
ATOM 834 C CA . GLY A 1 113 ? 8.038 7.598 14.804 1.00 56.06 113 GLY A CA 1
ATOM 835 C C . GLY A 1 113 ? 9.058 6.469 14.968 1.00 56.06 113 GLY A C 1
ATOM 836 O O . GLY A 1 113 ? 10.179 6.714 15.398 1.00 56.06 113 GLY A O 1
ATOM 837 N N . CYS A 1 114 ? 8.703 5.246 14.568 1.00 55.09 114 CYS A N 1
ATOM 838 C CA . CYS A 1 114 ? 9.576 4.080 14.699 1.00 55.09 114 CYS A CA 1
ATOM 839 C C . CYS A 1 114 ? 10.753 4.073 13.707 1.00 55.09 114 CYS A C 1
ATOM 841 O O . CYS A 1 114 ? 11.764 3.439 13.982 1.00 55.09 114 CYS A O 1
ATOM 843 N N . CYS A 1 115 ? 10.631 4.750 12.560 1.00 49.16 115 CYS A N 1
ATOM 844 C CA . CYS A 1 115 ? 11.689 4.839 11.546 1.00 49.16 115 CYS A CA 1
ATOM 845 C C . CYS A 1 115 ? 12.545 6.122 11.653 1.00 49.16 115 CYS A C 1
ATOM 847 O O . CYS A 1 115 ? 13.531 6.265 10.936 1.00 49.16 115 CYS A O 1
ATOM 849 N N . SER A 1 116 ? 12.168 7.069 12.519 1.00 42.62 116 SER A N 1
ATOM 850 C CA . SER A 1 116 ? 12.888 8.330 12.772 1.00 42.62 116 SER A CA 1
ATOM 851 C C . SER A 1 116 ? 14.027 8.196 13.804 1.00 42.62 116 SER A C 1
ATOM 853 O O . SER A 1 116 ? 14.606 9.212 14.195 1.00 42.62 116 SER A O 1
ATOM 855 N N . THR A 1 117 ? 14.332 6.988 14.282 1.00 40.34 117 THR A N 1
ATOM 856 C CA . THR A 1 117 ? 15.435 6.694 15.219 1.00 40.34 117 THR A CA 1
ATOM 857 C C . THR A 1 117 ? 16.295 5.585 14.640 1.00 40.34 117 THR A C 1
ATOM 859 O O . THR A 1 117 ? 17.534 5.689 14.762 1.00 40.34 117 THR A O 1
#

Radius of gyration: 18.58 Å; Cα contacts (8 Å, |Δi|>4): 58; ch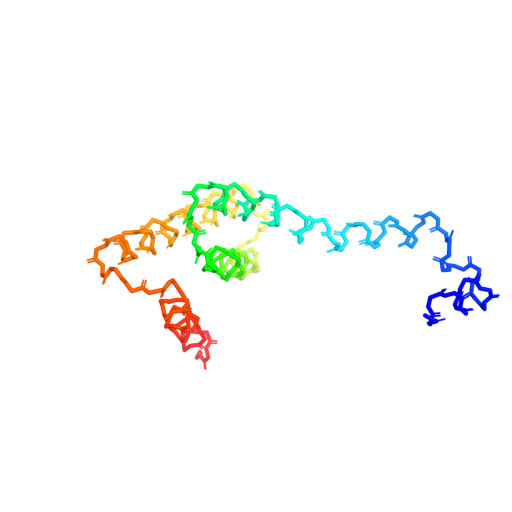ains: 1; bounding box: 41×36×48 Å

InterPro domains:
  IPR001851 ABC transporter, permease [PF02653] (20-113)

Secondary structure (DSSP, 8-state):
-HHHHHHHH-TTTTSHHHHHHHHHHHHHHHHHHHHHHHHHHTT---THHHHHHHHHHHHHHHHHHHTTS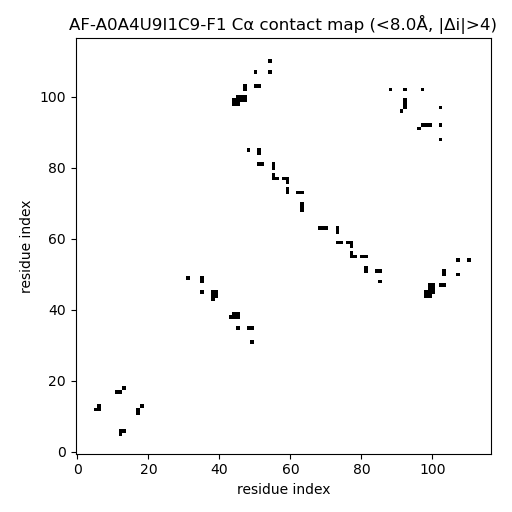-HHHHHHHHHHHHHHHHHHHHHHHHHH---HHHHHHHHHHHHHHHH--

Foldseek 3Di:
DVLVVCVVVPVPSPDPVNVVVVCVVCVVVVVQVVVVVVCVVVVAPQPLSVLLLVLLVVVLVVVPVVDPDPPVVSVVSSVVSSVVVVVVLVVCCVVVVDRNVVVNVVVVVVSCVVVVD

Solvent-accessible surface area (backbone atoms only — not comparable to full-atom values): 6592 Å² total; per-residue (Å²): 117,68,70,65,52,41,53,76,75,32,84,60,59,76,30,71,65,47,50,50,52,49,49,59,68,44,44,62,57,52,56,49,50,56,57,49,50,58,42,47,73,72,72,41,82,62,69,30,60,66,57,50,50,53,52,28,50,50,53,29,53,55,49,46,76,73,37,95,76,55,63,68,60,38,50,53,52,27,51,50,50,35,50,51,55,50,50,52,49,54,51,48,36,70,72,64,75,49,64,35,61,61,56,38,54,52,53,51,48,52,52,55,58,68,71,74,113

pLDDT: mean 70.88, std 9.4, range [40.34, 87.5]

Organism: NCBI:txid83655